Protein AF-A0A7T5ES01-F1 (afdb_monomer_lite)

pLDDT: mean 73.18, std 11.57, range [37.5, 86.56]

Sequence (56 aa):
MQYDGIFESLTVSRDDFAEKSPTFTQMKSLIDAVDVKIVHIKRNRDRLTIIFRKIG

Secondary structure (DSSP, 8-state):
------EEEEEEESGGGSSS-HHHHHHHHHHH-TTEEEEEEEEETTEEEEEEEE--

Foldseek 3Di:
DDPPFPKDKQKAFQVQPPPPHVSVVVVVVQVVLPQKDFPDWDDDPGMIMTIITGRD

Radius of gyration: 12.32 Å; chains: 1; bounding box: 31×21×27 Å

Structure (mmCIF, N/CA/C/O backbone):
data_AF-A0A7T5ES01-F1
#
_entry.id   AF-A0A7T5ES01-F1
#
loop_
_atom_site.group_PDB
_atom_site.id
_atom_site.type_symbol
_atom_site.label_atom_id
_atom_site.label_alt_id
_atom_site.label_comp_id
_atom_site.label_asym_id
_atom_site.label_entity_id
_atom_site.label_seq_id
_atom_site.pdbx_PDB_ins_code
_atom_site.Cartn_x
_atom_site.Cartn_y
_atom_site.Cartn_z
_atom_site.occupancy
_atom_site.B_iso_or_equiv
_atom_site.auth_seq_id
_atom_site.auth_comp_id
_atom_site.auth_asym_id
_atom_site.auth_atom_id
_atom_site.pdbx_PDB_model_num
ATOM 1 N N . MET A 1 1 ? -20.622 -13.223 13.936 1.00 38.12 1 MET A N 1
ATOM 2 C CA . MET A 1 1 ? -20.355 -11.788 13.707 1.00 38.12 1 MET A CA 1
ATOM 3 C C . MET A 1 1 ? -19.816 -11.651 12.293 1.00 38.12 1 MET A C 1
ATOM 5 O O . MET A 1 1 ? -18.731 -12.148 12.019 1.00 38.12 1 MET A O 1
ATOM 9 N N . GLN A 1 2 ? -20.630 -11.122 11.382 1.00 37.50 2 GLN A N 1
ATOM 10 C CA . GLN A 1 2 ? -20.282 -10.923 9.977 1.00 37.50 2 GLN A CA 1
ATOM 11 C C . GLN A 1 2 ? -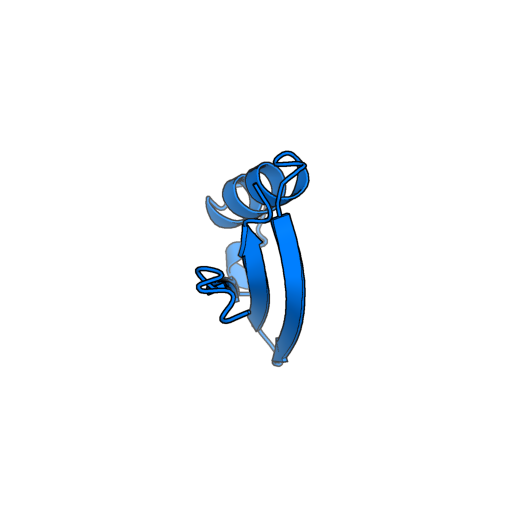19.469 -9.628 9.910 1.00 37.50 2 GLN A C 1
ATOM 13 O O . GLN A 1 2 ? -20.017 -8.542 10.052 1.00 37.50 2 GLN A O 1
ATOM 18 N N . TYR A 1 3 ? -18.143 -9.747 9.855 1.00 44.75 3 TYR A N 1
ATOM 19 C CA . TYR A 1 3 ? -17.291 -8.583 9.646 1.00 44.75 3 TYR A CA 1
ATOM 20 C C . TYR A 1 3 ? -17.431 -8.181 8.178 1.00 44.75 3 TYR A C 1
ATOM 22 O O . T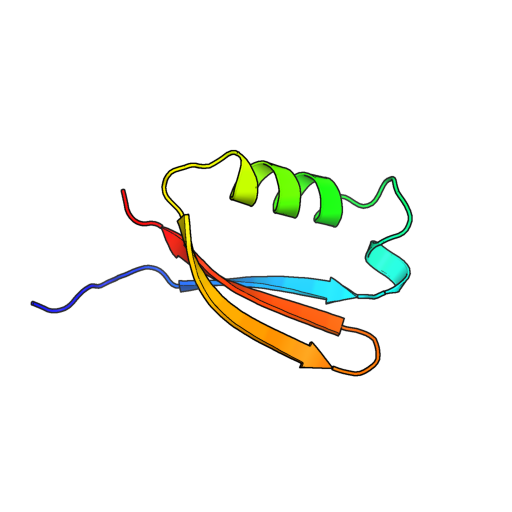YR A 1 3 ? -16.748 -8.755 7.329 1.00 44.75 3 TYR A O 1
ATOM 30 N N . ASP A 1 4 ? -18.285 -7.197 7.889 1.00 49.09 4 ASP A N 1
ATOM 31 C CA . ASP A 1 4 ? -18.228 -6.401 6.654 1.00 49.09 4 ASP A CA 1
ATOM 32 C C . ASP A 1 4 ? -16.954 -5.538 6.686 1.00 49.09 4 ASP A C 1
ATOM 34 O O . ASP A 1 4 ? -16.972 -4.312 6.757 1.00 49.09 4 ASP A O 1
ATOM 38 N N . GLY A 1 5 ? -15.796 -6.1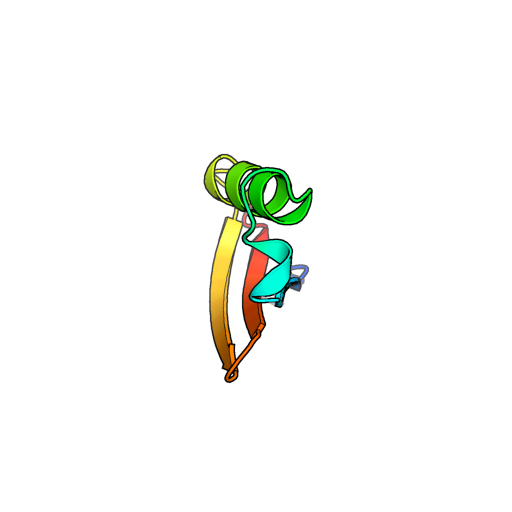96 6.732 1.00 55.69 5 GLY A N 1
ATOM 39 C CA . GLY A 1 5 ? -14.512 -5.541 6.579 1.00 55.69 5 GLY A CA 1
ATOM 40 C C . GLY A 1 5 ? -14.351 -5.224 5.106 1.00 55.69 5 GLY A C 1
ATOM 41 O O . GLY A 1 5 ? -14.147 -6.139 4.315 1.00 55.69 5 GLY A O 1
ATOM 42 N N . ILE A 1 6 ? -14.461 -3.951 4.730 1.00 64.06 6 ILE A N 1
ATOM 43 C CA . ILE A 1 6 ? -14.166 -3.505 3.368 1.00 64.06 6 ILE A CA 1
ATOM 44 C C . ILE A 1 6 ? -12.710 -3.895 3.077 1.00 64.06 6 ILE A C 1
ATOM 46 O O . ILE A 1 6 ? -11.775 -3.353 3.672 1.00 64.06 6 ILE A O 1
ATOM 50 N N . PHE A 1 7 ? -12.532 -4.904 2.223 1.00 73.00 7 PHE A N 1
ATOM 51 C CA . PHE A 1 7 ? -11.222 -5.324 1.748 1.00 73.00 7 PHE A CA 1
ATOM 52 C C . PHE A 1 7 ? -10.831 -4.410 0.594 1.00 73.00 7 PHE A C 1
ATOM 54 O O . PHE A 1 7 ? -11.508 -4.359 -0.431 1.00 73.00 7 PHE A O 1
ATOM 61 N N . GLU A 1 8 ? -9.730 -3.698 0.766 1.00 77.69 8 GLU A N 1
ATOM 62 C CA . GLU A 1 8 ? -9.122 -2.873 -0.265 1.00 77.69 8 GLU A CA 1
ATOM 63 C C . GLU A 1 8 ? -7.850 -3.565 -0.768 1.00 77.69 8 GLU A C 1
ATOM 65 O O . GLU A 1 8 ? -7.192 -4.325 -0.047 1.00 77.69 8 GLU A O 1
ATOM 70 N N . SER A 1 9 ? -7.508 -3.336 -2.035 1.00 80.56 9 SER A N 1
ATOM 71 C CA . SER A 1 9 ? -6.316 -3.913 -2.650 1.00 80.56 9 SER A CA 1
ATOM 72 C C . SER A 1 9 ? -5.492 -2.845 -3.347 1.00 80.56 9 SER A C 1
ATOM 74 O O . SER A 1 9 ? -6.012 -2.119 -4.192 1.00 80.56 9 SER A O 1
ATOM 76 N N . LEU A 1 10 ? -4.197 -2.804 -3.050 1.00 80.25 10 LEU A N 1
ATOM 77 C CA . LEU A 1 10 ? -3.219 -1.973 -3.738 1.00 80.25 10 LEU A CA 1
ATOM 78 C C . LEU A 1 10 ? -2.337 -2.866 -4.611 1.00 80.25 10 LEU A C 1
ATOM 80 O O . LEU A 1 10 ? -1.604 -3.701 -4.084 1.00 80.25 10 LEU A O 1
ATOM 84 N N . THR A 1 11 ? -2.387 -2.692 -5.931 1.00 81.00 11 THR A N 1
ATOM 85 C CA . THR A 1 11 ? -1.468 -3.358 -6.864 1.00 81.00 11 THR A CA 1
ATOM 86 C C . THR A 1 11 ? -0.438 -2.361 -7.371 1.00 81.00 11 THR A C 1
ATOM 88 O O . THR A 1 11 ? -0.785 -1.321 -7.916 1.00 81.00 11 THR A O 1
ATOM 91 N N . VAL A 1 12 ? 0.830 -2.713 -7.214 1.00 79.38 12 VAL A N 1
ATOM 92 C CA . VAL A 1 12 ? 1.993 -1.913 -7.586 1.00 79.38 12 VAL A CA 1
ATOM 93 C C . VAL A 1 12 ? 2.785 -2.695 -8.615 1.00 79.38 12 VAL A C 1
ATOM 95 O O . VAL A 1 12 ? 3.114 -3.858 -8.367 1.00 79.38 12 VAL A O 1
ATOM 98 N N . SER A 1 13 ? 3.087 -2.103 -9.766 1.00 78.38 13 SER A N 1
ATOM 99 C CA . SER A 1 13 ? 4.057 -2.693 -10.682 1.00 78.38 13 SER A CA 1
ATOM 100 C C . SER A 1 13 ? 5.485 -2.312 -10.296 1.00 78.38 13 SER A C 1
ATOM 102 O O . SER A 1 13 ? 5.722 -1.374 -9.537 1.00 78.38 13 SER A O 1
ATOM 104 N N . ARG A 1 14 ? 6.467 -3.050 -10.808 1.00 73.94 14 ARG A N 1
ATOM 105 C CA . ARG A 1 14 ? 7.881 -2.715 -10.625 1.00 73.94 14 ARG A CA 1
ATOM 106 C C . ARG A 1 14 ? 8.222 -1.328 -11.180 1.00 73.94 14 ARG A C 1
ATOM 108 O O . ARG A 1 14 ? 9.043 -0.637 -10.585 1.00 73.94 14 ARG A O 1
ATOM 115 N N . ASP A 1 15 ? 7.567 -0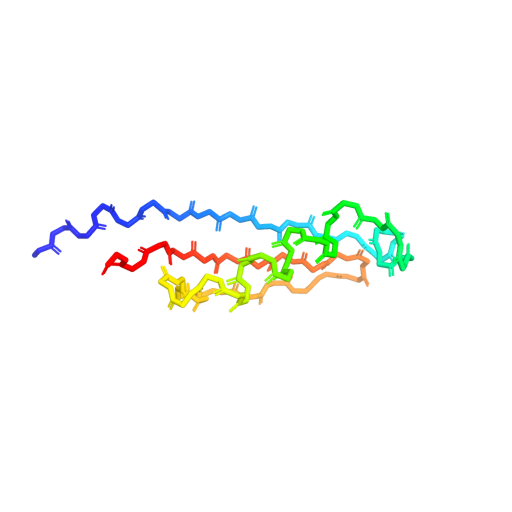.922 -12.263 1.00 74.06 15 ASP A N 1
ATOM 116 C CA . ASP A 1 15 ? 7.765 0.388 -12.890 1.00 74.06 15 ASP A CA 1
ATOM 117 C C . ASP A 1 15 ? 7.184 1.515 -12.020 1.00 74.06 15 ASP A C 1
ATOM 119 O O . ASP A 1 15 ? 7.758 2.599 -11.926 1.00 74.06 15 ASP A O 1
ATOM 123 N N . ASP A 1 16 ? 6.122 1.215 -11.265 1.00 66.50 16 ASP A N 1
ATOM 124 C CA . ASP A 1 16 ? 5.524 2.126 -10.284 1.00 66.50 16 ASP A CA 1
ATOM 125 C C . ASP A 1 16 ? 6.364 2.273 -9.005 1.00 66.50 16 ASP A C 1
ATOM 127 O O . ASP A 1 16 ? 6.004 3.054 -8.133 1.00 66.50 16 ASP A O 1
ATOM 131 N N . PHE A 1 17 ? 7.467 1.540 -8.832 1.00 65.00 17 PHE A N 1
ATOM 132 C CA . PHE A 1 17 ? 8.358 1.710 -7.675 1.00 65.00 17 PHE A CA 1
ATOM 133 C C . PHE A 1 17 ? 9.455 2.758 -7.895 1.00 65.00 17 PHE A C 1
ATOM 135 O O . PHE A 1 17 ? 10.227 3.029 -6.974 1.00 65.00 17 PHE A O 1
ATOM 142 N N . ALA A 1 18 ? 9.536 3.367 -9.081 1.00 69.50 18 ALA A N 1
ATOM 143 C CA . ALA A 1 18 ? 10.487 4.435 -9.362 1.00 69.50 18 ALA A CA 1
ATOM 144 C C . ALA A 1 18 ? 10.121 5.708 -8.568 1.00 69.50 18 ALA A C 1
ATOM 146 O O . ALA A 1 18 ? 9.366 6.525 -9.075 1.00 69.50 18 ALA A O 1
ATOM 147 N N . GLU A 1 19 ? 10.608 5.807 -7.318 1.00 59.31 19 GLU A N 1
ATOM 148 C CA . GLU A 1 19 ? 10.749 6.901 -6.312 1.00 59.31 19 GLU A CA 1
ATOM 149 C C . GLU A 1 19 ? 9.776 8.107 -6.241 1.00 59.31 19 GLU A C 1
ATOM 151 O O . GLU A 1 19 ? 9.699 8.762 -5.205 1.00 59.31 19 GLU A O 1
ATOM 156 N N . LYS A 1 20 ? 8.997 8.415 -7.277 1.00 56.50 20 LYS A N 1
ATOM 157 C CA . LYS A 1 20 ? 8.011 9.505 -7.359 1.00 56.50 20 LYS A CA 1
ATOM 158 C C . LYS A 1 20 ? 6.615 9.024 -7.749 1.00 56.50 20 LYS A C 1
ATOM 160 O O . LYS A 1 20 ? 5.759 9.829 -8.110 1.00 56.50 20 LYS A O 1
ATOM 165 N N . SER A 1 21 ? 6.384 7.717 -7.715 1.00 61.84 21 SER A N 1
ATOM 166 C CA . SER A 1 21 ? 5.091 7.167 -8.087 1.00 61.84 21 SER A 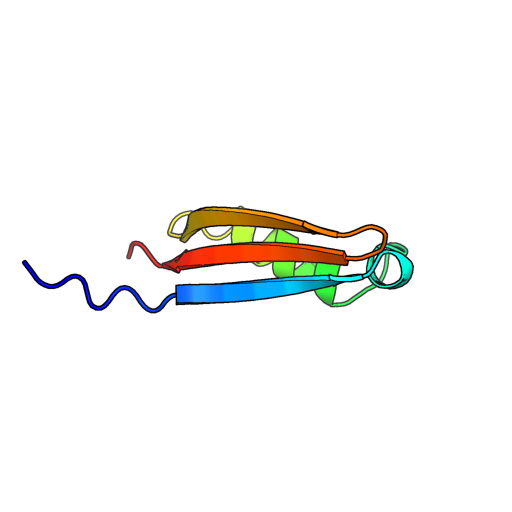CA 1
ATOM 167 C C . SER A 1 21 ? 4.032 7.459 -7.015 1.00 61.84 21 SER A C 1
ATOM 169 O O . SER A 1 21 ? 4.293 7.238 -5.825 1.00 61.84 21 SER A O 1
ATOM 171 N N . PRO A 1 22 ? 2.812 7.866 -7.414 1.00 67.44 22 PRO A N 1
ATOM 172 C CA . PRO A 1 22 ? 1.649 7.982 -6.530 1.00 67.44 22 PRO A CA 1
ATOM 173 C C . PRO A 1 22 ? 1.423 6.739 -5.661 1.00 67.44 22 PRO A C 1
ATOM 175 O O . PRO A 1 22 ? 0.888 6.825 -4.556 1.00 67.44 22 PRO A O 1
ATOM 178 N N . THR A 1 23 ? 1.866 5.577 -6.138 1.00 69.00 23 THR A N 1
ATOM 179 C CA . THR A 1 23 ? 1.717 4.299 -5.455 1.00 69.00 23 THR A CA 1
ATOM 180 C C . THR A 1 23 ? 2.577 4.187 -4.198 1.00 69.00 23 THR A C 1
ATOM 182 O O . THR A 1 23 ? 2.125 3.616 -3.207 1.00 69.00 23 THR A O 1
ATOM 185 N N . PHE A 1 24 ? 3.778 4.776 -4.181 1.00 68.56 24 PHE A N 1
ATOM 186 C CA . PHE A 1 24 ? 4.609 4.820 -2.974 1.00 68.56 24 PHE A CA 1
ATOM 187 C C . PHE A 1 24 ? 3.974 5.714 -1.905 1.00 68.56 24 PHE A C 1
ATOM 189 O O . PHE A 1 24 ? 3.924 5.339 -0.735 1.00 68.56 24 PHE A O 1
ATOM 196 N N . THR A 1 25 ? 3.414 6.859 -2.311 1.00 72.62 25 THR A N 1
ATOM 197 C CA . THR A 1 25 ? 2.652 7.743 -1.418 1.00 72.62 25 THR A CA 1
ATOM 198 C C . THR A 1 25 ? 1.443 7.022 -0.830 1.00 72.62 25 THR A C 1
ATOM 200 O O . THR A 1 25 ? 1.254 7.068 0.379 1.00 72.62 25 THR A O 1
ATOM 203 N N . GLN A 1 26 ? 0.675 6.292 -1.644 1.00 74.31 26 GLN A N 1
ATOM 204 C CA . GLN A 1 26 ? -0.457 5.496 -1.158 1.00 74.31 26 GLN A CA 1
ATOM 205 C C . GLN A 1 26 ? -0.020 4.395 -0.190 1.00 74.31 26 GLN A C 1
ATOM 207 O O . GLN A 1 26 ? -0.638 4.219 0.856 1.00 74.31 26 GLN A O 1
ATOM 212 N N . MET A 1 27 ? 1.063 3.677 -0.499 1.00 74.94 27 MET A N 1
ATOM 213 C CA . MET A 1 27 ? 1.574 2.621 0.374 1.00 74.94 27 MET A CA 1
ATOM 214 C C . MET A 1 27 ? 2.075 3.188 1.706 1.00 74.94 27 MET A C 1
ATOM 216 O O . MET A 1 27 ? 1.807 2.607 2.753 1.00 74.94 27 MET A O 1
ATOM 220 N N . LYS A 1 28 ? 2.734 4.352 1.685 1.00 73.12 28 LYS A N 1
ATOM 221 C CA . LYS A 1 28 ? 3.133 5.069 2.897 1.00 73.12 28 LYS A CA 1
ATOM 222 C C . LYS A 1 28 ? 1.919 5.530 3.703 1.00 73.12 28 LYS A C 1
ATOM 224 O O . LYS A 1 28 ? 1.876 5.264 4.892 1.00 73.12 28 LYS A O 1
ATOM 229 N N . SER A 1 29 ? 0.905 6.123 3.070 1.00 74.50 29 SER A N 1
ATOM 230 C CA . SER A 1 29 ? -0.338 6.509 3.753 1.00 74.50 29 SER A CA 1
ATOM 231 C C . SER A 1 29 ? -1.069 5.319 4.377 1.00 74.50 29 SER A C 1
ATOM 233 O O . SER A 1 29 ? -1.681 5.474 5.425 1.00 74.50 29 SER A O 1
ATOM 235 N N . LEU A 1 30 ? -0.991 4.133 3.767 1.00 74.94 30 LEU A N 1
ATOM 236 C CA . LEU A 1 30 ? -1.518 2.899 4.353 1.00 74.94 30 LEU A CA 1
ATOM 237 C C . LEU A 1 30 ? -0.691 2.409 5.544 1.00 74.94 30 LEU A C 1
ATOM 239 O O . LEU A 1 30 ? -1.263 1.881 6.481 1.00 74.94 30 LEU A O 1
ATOM 243 N N . ILE A 1 31 ? 0.633 2.564 5.524 1.00 71.31 31 ILE A N 1
ATOM 244 C CA . ILE A 1 31 ? 1.485 2.216 6.673 1.00 71.31 31 ILE A CA 1
ATOM 245 C C . ILE A 1 31 ? 1.287 3.218 7.820 1.00 71.31 31 ILE A C 1
ATOM 247 O O . ILE A 1 31 ? 1.246 2.819 8.980 1.00 71.31 31 ILE A O 1
ATOM 251 N N . ASP A 1 32 ? 1.150 4.504 7.491 1.00 71.25 32 ASP A N 1
ATOM 252 C CA . ASP A 1 32 ? 0.920 5.584 8.454 1.00 71.25 32 ASP A CA 1
ATOM 253 C C . ASP A 1 32 ? -0.499 5.513 9.052 1.00 71.25 32 ASP A C 1
ATOM 255 O O . ASP A 1 32 ? -0.722 5.931 10.189 1.00 71.25 32 ASP A O 1
ATOM 259 N N . ALA A 1 33 ? -1.465 4.958 8.313 1.00 70.88 33 ALA A N 1
ATOM 260 C CA . ALA A 1 33 ? -2.777 4.626 8.844 1.00 70.88 33 ALA A CA 1
ATOM 261 C C . ALA A 1 33 ? -2.653 3.427 9.799 1.00 70.88 33 ALA A C 1
ATOM 263 O O . ALA A 1 33 ? -2.547 2.279 9.385 1.00 70.88 33 ALA A O 1
ATOM 264 N N . VAL A 1 34 ? -2.693 3.690 11.104 1.00 66.81 34 VAL A N 1
ATOM 265 C CA . VAL A 1 34 ? -2.575 2.653 12.147 1.00 66.81 34 VAL A CA 1
ATOM 266 C C . VAL A 1 34 ? -3.750 1.653 12.101 1.00 66.81 34 VAL A C 1
ATOM 268 O O . VAL A 1 34 ? -3.611 0.501 12.509 1.00 66.81 34 VAL A O 1
ATOM 271 N N . ASP A 1 35 ? -4.876 2.050 11.501 1.00 78.81 35 ASP A N 1
ATOM 272 C CA . ASP A 1 35 ? -6.117 1.273 11.440 1.00 78.81 35 ASP A CA 1
ATOM 273 C C . ASP A 1 35 ? -6.256 0.420 10.175 1.00 78.81 35 ASP A C 1
ATOM 275 O O . ASP A 1 35 ? -7.359 0.245 9.656 1.00 78.81 35 ASP A O 1
ATOM 279 N N . VAL A 1 36 ? -5.167 -0.138 9.646 1.00 80.69 36 VAL A N 1
ATOM 280 C CA . VAL A 1 36 ? -5.232 -1.116 8.547 1.00 80.69 36 VAL A CA 1
ATOM 281 C C . VAL A 1 36 ? -4.526 -2.416 8.898 1.00 80.69 36 VAL A C 1
ATOM 283 O O . VAL A 1 36 ? -3.386 -2.456 9.348 1.00 80.69 36 VAL A O 1
ATOM 286 N N . LYS A 1 37 ? -5.218 -3.531 8.647 1.00 81.75 37 LYS A N 1
ATOM 287 C CA . LYS A 1 37 ? -4.671 -4.882 8.766 1.00 81.75 37 LYS A CA 1
ATOM 288 C C . LYS A 1 37 ? -4.392 -5.419 7.379 1.00 81.75 37 LYS A C 1
ATOM 290 O O . LYS A 1 37 ? -5.326 -5.630 6.605 1.00 81.75 37 LYS A O 1
ATOM 295 N N . ILE A 1 38 ? -3.132 -5.723 7.093 1.00 82.38 38 ILE A N 1
ATOM 296 C CA . ILE A 1 38 ? -2.774 -6.483 5.895 1.00 82.38 38 ILE A CA 1
ATOM 297 C C . ILE A 1 38 ? -3.297 -7.912 6.061 1.00 82.38 38 ILE A C 1
ATOM 299 O O . ILE A 1 38 ? -3.013 -8.591 7.048 1.00 82.38 38 ILE A O 1
ATOM 303 N N . VAL A 1 39 ? -4.098 -8.351 5.096 1.00 84.75 39 VAL A N 1
ATOM 304 C CA . VAL A 1 39 ? -4.742 -9.669 5.082 1.00 84.75 39 VAL A CA 1
ATOM 305 C C . VAL A 1 39 ? -3.965 -10.619 4.182 1.00 84.75 39 VAL A C 1
ATOM 307 O O . VAL A 1 39 ? -3.830 -11.799 4.496 1.00 84.75 39 VAL A O 1
ATOM 310 N N . HIS A 1 40 ? -3.444 -10.114 3.062 1.00 83.69 40 HIS A N 1
ATOM 311 C CA . HIS A 1 40 ? -2.723 -10.934 2.102 1.00 83.69 40 HIS A CA 1
ATOM 312 C C . HIS A 1 40 ? -1.755 -10.103 1.260 1.00 83.69 40 HIS A C 1
ATOM 314 O O . HIS A 1 40 ? -2.045 -8.961 0.915 1.00 83.69 40 HIS A O 1
ATOM 320 N N . ILE A 1 41 ? -0.624 -10.695 0.878 1.00 83.00 41 ILE A N 1
ATOM 321 C CA . ILE A 1 41 ? 0.320 -10.097 -0.069 1.00 83.00 41 ILE A CA 1
ATOM 322 C C . ILE A 1 41 ? 0.568 -11.113 -1.176 1.00 83.00 41 ILE A C 1
ATOM 324 O O . ILE A 1 41 ? 1.064 -12.211 -0.928 1.00 83.00 41 ILE A O 1
ATOM 328 N N . LYS A 1 42 ? 0.243 -10.735 -2.411 1.00 86.56 42 LYS A N 1
ATOM 329 C CA . LYS A 1 42 ? 0.482 -11.540 -3.604 1.00 86.56 42 LYS A CA 1
ATOM 330 C C . LYS A 1 42 ? 1.569 -10.892 -4.442 1.00 86.56 42 LYS A C 1
ATOM 332 O O . LYS A 1 42 ? 1.410 -9.774 -4.924 1.00 86.56 42 LYS A O 1
ATOM 337 N N . ARG A 1 43 ? 2.665 -11.613 -4.655 1.00 82.56 43 ARG A N 1
ATOM 338 C CA . ARG A 1 43 ? 3.744 -11.189 -5.546 1.00 82.56 43 ARG A CA 1
ATOM 339 C C . ARG A 1 43 ? 3.674 -11.979 -6.845 1.00 82.56 43 ARG A C 1
ATOM 341 O O . ARG A 1 43 ? 3.637 -13.205 -6.830 1.00 82.56 43 ARG A O 1
ATOM 348 N N . ASN A 1 44 ? 3.671 -11.268 -7.958 1.00 85.44 44 ASN A N 1
ATOM 349 C CA . ASN A 1 44 ? 3.886 -11.797 -9.295 1.00 85.44 44 ASN A CA 1
ATOM 350 C C . ASN A 1 44 ? 5.121 -11.105 -9.892 1.00 85.44 44 ASN A C 1
ATOM 352 O O . ASN A 1 44 ? 5.501 -10.053 -9.383 1.00 85.44 44 ASN A O 1
ATOM 356 N N . ARG A 1 45 ? 5.763 -11.691 -10.915 1.00 81.19 45 ARG A N 1
ATOM 357 C CA . ARG A 1 45 ? 7.096 -11.283 -11.430 1.00 81.19 45 ARG A CA 1
ATOM 358 C C . ARG A 1 45 ? 7.352 -9.771 -11.390 1.00 81.19 45 ARG A C 1
ATOM 360 O O . ARG A 1 45 ? 8.345 -9.354 -10.801 1.00 81.19 45 ARG A O 1
ATOM 367 N N . ASP A 1 46 ? 6.395 -8.992 -11.891 1.00 84.62 46 ASP A N 1
ATOM 368 C CA . ASP A 1 46 ? 6.511 -7.536 -12.000 1.00 84.62 46 ASP A CA 1
ATOM 369 C C . ASP A 1 46 ? 5.446 -6.772 -11.204 1.00 84.62 46 ASP A C 1
ATOM 371 O O . ASP A 1 46 ? 5.288 -5.570 -11.394 1.00 84.62 46 ASP A O 1
ATOM 375 N N . ARG A 1 47 ? 4.678 -7.447 -10.336 1.00 81.88 47 ARG A N 1
ATOM 376 C CA . ARG A 1 47 ? 3.571 -6.837 -9.583 1.00 81.88 47 ARG A CA 1
ATOM 377 C C . ARG A 1 47 ? 3.505 -7.309 -8.136 1.00 81.88 47 ARG A C 1
ATOM 379 O O . ARG A 1 47 ? 3.486 -8.506 -7.862 1.00 81.88 47 ARG A O 1
ATOM 386 N N . LEU A 1 48 ? 3.368 -6.374 -7.208 1.00 83.75 48 LEU A N 1
ATOM 387 C CA . LEU A 1 48 ? 3.030 -6.620 -5.811 1.00 83.75 48 LEU A CA 1
ATOM 388 C C . LEU A 1 48 ? 1.572 -6.219 -5.589 1.00 83.75 48 LEU A C 1
ATOM 390 O O . LEU A 1 48 ? 1.195 -5.104 -5.904 1.00 83.75 48 LEU A O 1
ATOM 394 N N . THR A 1 49 ? 0.735 -7.106 -5.069 1.00 83.06 49 THR A N 1
ATOM 395 C CA . THR A 1 49 ? -0.638 -6.783 -4.664 1.00 83.06 49 THR A CA 1
ATOM 396 C C . THR A 1 49 ? -0.775 -6.975 -3.166 1.00 83.06 49 THR A C 1
ATOM 398 O O . THR A 1 49 ? -0.547 -8.074 -2.667 1.00 83.06 49 THR A O 1
ATOM 401 N N . ILE A 1 50 ? -1.145 -5.921 -2.453 1.00 84.44 50 ILE A N 1
ATOM 402 C CA . ILE A 1 50 ? -1.387 -5.921 -1.014 1.00 84.44 50 ILE A CA 1
ATOM 403 C C . ILE A 1 50 ? -2.894 -5.831 -0.818 1.00 84.44 50 ILE A C 1
ATOM 405 O O . ILE A 1 50 ? -3.513 -4.874 -1.264 1.00 84.44 50 ILE A O 1
ATOM 409 N N . ILE A 1 51 ? -3.478 -6.825 -0.163 1.00 84.94 51 ILE A N 1
ATOM 410 C CA . ILE A 1 51 ? -4.880 -6.829 0.247 1.00 84.94 51 ILE A CA 1
ATOM 411 C C . ILE A 1 51 ? -4.906 -6.504 1.732 1.00 84.94 51 ILE A C 1
ATOM 413 O O . ILE A 1 51 ? -4.277 -7.195 2.540 1.00 84.94 51 ILE A O 1
ATOM 417 N N . PHE A 1 52 ?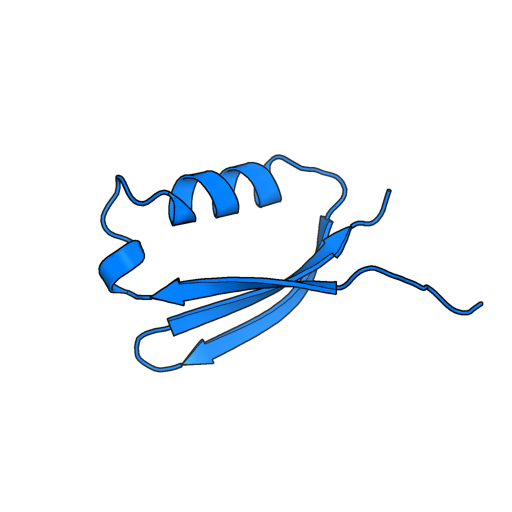 -5.634 -5.464 2.096 1.00 85.12 52 PHE A N 1
ATOM 418 C CA . PHE A 1 52 ? -5.755 -4.995 3.465 1.00 85.12 52 PHE A CA 1
ATOM 419 C C . PHE A 1 52 ? -7.215 -4.688 3.786 1.00 85.12 52 PHE A C 1
ATOM 421 O O . PHE A 1 52 ? -8.060 -4.563 2.904 1.00 85.12 52 PHE A O 1
ATOM 428 N N . ARG A 1 53 ? -7.524 -4.602 5.073 1.00 83.62 53 ARG A N 1
ATOM 429 C CA . ARG A 1 53 ? -8.829 -4.167 5.569 1.00 83.62 53 ARG A CA 1
ATOM 430 C C . ARG A 1 53 ? -8.631 -3.039 6.563 1.00 83.62 53 ARG A C 1
ATOM 432 O O . ARG A 1 53 ? -7.688 -3.099 7.354 1.00 83.62 53 ARG A O 1
ATOM 439 N N . LYS A 1 54 ? -9.529 -2.061 6.559 1.00 79.00 54 LYS A N 1
ATOM 440 C CA . LYS A 1 54 ? -9.595 -1.066 7.633 1.00 79.00 54 LYS A CA 1
ATOM 441 C C . LYS A 1 54 ? -10.116 -1.736 8.904 1.00 79.00 54 LYS A C 1
ATOM 443 O O . LYS A 1 54 ? -11.019 -2.570 8.830 1.00 79.00 54 LYS A O 1
ATOM 448 N N . ILE A 1 55 ? -9.476 -1.459 10.033 1.00 75.88 55 ILE A N 1
ATOM 449 C CA . ILE A 1 55 ? -9.785 -2.068 11.328 1.00 75.88 55 ILE A CA 1
ATOM 450 C C . ILE A 1 55 ? -10.705 -1.156 12.144 1.00 75.88 55 ILE A C 1
ATOM 452 O O . ILE A 1 55 ? -11.628 -1.698 12.742 1.00 75.88 55 ILE A O 1
ATOM 456 N N . GLY A 1 56 ? -10.544 0.171 12.033 1.00 65.12 56 GLY A N 1
ATOM 457 C CA . GLY A 1 56 ? -11.386 1.164 12.708 1.00 65.12 56 GLY A CA 1
ATOM 458 C C . GLY A 1 56 ? -11.157 1.254 14.210 1.00 65.12 56 GLY A C 1
ATOM 459 O O . GLY A 1 56 ? -11.001 0.192 14.853 1.00 65.12 56 GLY A O 1
#